Protein AF-A0A0B6YKU8-F1 (afdb_monomer_lite)

Foldseek 3Di:
DVVVVVVCCCCVVVVVVVVVVVVVVVVVVVVVVCCVVVVVVPPPPPDPFPFDFDDDPHDTDGDRPPPVDPPDPDPPVVVVVCPDPVNVVVVVVVVVVVVVVVVPPDDPPPDPDD

Secondary structure (DSSP, 8-state):
-HHHHHHHHHHHHHHHHHHHHHHHHHHHHHHHHHHHHHHTT-TT----S-EEEEEETTEEEEEE--TT---S---HHHHHHHT-HHHHHHHHHHHHHHHHHHHH----S-----

Sequence (114 aa):
YLYFVSLIFFLAWLVKNVFIAVIIETFAEIRVQFQQMWGSRGGTAESDASQVIQNDGGSWRLVMVDENKTSGLAPLIFQRVLRSNLFHTFILLLVLVDALTAASLRFDHHTKKP

Radius of gyration: 28.72 Å; chains: 1; bounding box: 66×47×69 Å

Organism: NCBI:txid1028688

Structure (mmCIF, N/CA/C/O backbone):
data_AF-A0A0B6YKU8-F1
#
_entry.id   AF-A0A0B6YKU8-F1
#
loop_
_atom_site.group_PDB
_atom_site.id
_atom_site.type_symbol
_atom_site.label_atom_id
_atom_site.label_alt_id
_atom_site.label_comp_id
_atom_site.label_asym_id
_atom_site.label_entity_id
_atom_site.label_seq_id
_atom_site.pdbx_PDB_ins_code
_atom_site.Cartn_x
_atom_site.Cartn_y
_atom_site.Cartn_z
_atom_site.occupancy
_atom_site.B_iso_or_equiv
_atom_site.auth_seq_id
_atom_site.auth_comp_id
_atom_site.auth_asym_id
_atom_site.auth_atom_id
_atom_site.pdbx_PDB_model_num
ATOM 1 N N . TYR A 1 1 ? 18.394 -9.506 -34.363 1.00 77.69 1 TYR A N 1
ATOM 2 C CA . TYR A 1 1 ? 17.266 -9.829 -33.464 1.00 77.69 1 TYR A CA 1
ATOM 3 C C . TYR A 1 1 ? 17.705 -9.895 -32.003 1.00 77.69 1 TYR A C 1
ATOM 5 O O . TYR A 1 1 ? 17.239 -9.073 -31.231 1.00 77.69 1 TYR A O 1
ATOM 13 N N . LEU A 1 2 ? 18.663 -10.759 -31.631 1.00 89.50 2 LEU A N 1
ATOM 14 C CA . LEU A 1 2 ? 19.155 -10.869 -30.243 1.00 89.50 2 LEU A CA 1
ATOM 15 C C . LEU A 1 2 ? 19.651 -9.546 -29.639 1.00 89.50 2 LEU A C 1
ATOM 17 O O . LEU A 1 2 ? 19.316 -9.256 -28.500 1.00 89.50 2 LEU A O 1
ATOM 21 N N . TYR A 1 3 ? 20.359 -8.721 -30.419 1.00 92.38 3 TYR A N 1
ATOM 22 C CA . TYR A 1 3 ? 20.783 -7.378 -29.995 1.00 92.38 3 TYR A CA 1
ATOM 23 C C . TYR A 1 3 ? 19.607 -6.470 -29.599 1.00 92.38 3 TYR A C 1
ATOM 25 O O . TYR A 1 3 ? 19.641 -5.820 -28.562 1.00 92.38 3 TYR A O 1
ATOM 33 N N . PHE A 1 4 ? 18.541 -6.443 -30.403 1.00 92.38 4 PHE A N 1
ATOM 34 C CA . PHE A 1 4 ? 17.368 -5.617 -30.110 1.00 92.38 4 PHE A CA 1
ATOM 35 C C . PHE A 1 4 ? 16.579 -6.159 -28.916 1.00 92.38 4 PHE A C 1
ATOM 37 O O . PHE A 1 4 ? 16.117 -5.383 -28.088 1.00 92.38 4 PHE A O 1
ATOM 44 N N . VAL A 1 5 ? 16.463 -7.484 -28.791 1.00 93.38 5 VAL A N 1
ATOM 45 C CA . VAL A 1 5 ? 15.780 -8.122 -27.658 1.00 93.38 5 VAL A CA 1
ATOM 46 C C . VAL A 1 5 ? 16.535 -7.877 -26.354 1.00 93.38 5 VAL A C 1
ATOM 48 O O . VAL A 1 5 ? 15.908 -7.506 -25.366 1.00 93.38 5 VAL A O 1
ATOM 51 N N . SER A 1 6 ? 17.864 -8.026 -26.339 1.00 93.50 6 SER A N 1
ATOM 52 C CA . SER A 1 6 ? 18.657 -7.742 -25.141 1.00 93.50 6 SER A CA 1
ATOM 53 C C . SER A 1 6 ? 18.613 -6.258 -24.786 1.00 93.50 6 SER A C 1
ATOM 55 O O . SER A 1 6 ? 18.417 -5.933 -23.621 1.00 93.50 6 SER A O 1
ATOM 57 N N . LEU A 1 7 ? 18.696 -5.355 -25.768 1.00 93.56 7 LEU A N 1
ATOM 58 C CA . LEU A 1 7 ? 18.601 -3.913 -25.537 1.00 93.56 7 LEU A CA 1
ATOM 59 C C . LEU A 1 7 ? 17.247 -3.516 -24.941 1.00 93.56 7 LEU A C 1
ATOM 61 O O . LEU A 1 7 ? 17.213 -2.807 -23.940 1.00 93.56 7 LEU A O 1
ATOM 65 N N . ILE A 1 8 ? 16.138 -3.999 -25.508 1.00 92.50 8 ILE A N 1
ATOM 66 C CA . ILE A 1 8 ? 14.792 -3.720 -24.986 1.00 92.50 8 ILE A CA 1
ATOM 67 C C . ILE A 1 8 ? 14.618 -4.337 -23.595 1.00 92.50 8 ILE A C 1
ATOM 69 O O . ILE A 1 8 ? 14.084 -3.677 -22.707 1.00 92.50 8 ILE A O 1
ATOM 73 N N . PHE A 1 9 ? 15.099 -5.565 -23.381 1.00 92.38 9 PHE A N 1
ATOM 74 C CA . PHE A 1 9 ? 15.047 -6.226 -22.080 1.00 92.38 9 PHE A CA 1
ATOM 75 C C . PHE A 1 9 ? 15.806 -5.427 -21.019 1.00 92.38 9 PHE A C 1
ATOM 77 O O . PHE A 1 9 ? 15.226 -5.084 -19.994 1.00 92.38 9 PHE A O 1
ATOM 84 N N . PHE A 1 10 ? 17.064 -5.064 -21.278 1.00 91.94 10 PHE A N 1
ATOM 85 C CA . PHE A 1 10 ? 17.859 -4.279 -20.339 1.00 91.94 10 PHE A CA 1
ATOM 86 C C . PHE A 1 10 ? 17.263 -2.895 -20.113 1.00 91.94 10 PHE A C 1
ATOM 88 O O . PHE A 1 10 ? 17.163 -2.481 -18.966 1.00 91.94 10 PHE A O 1
ATOM 95 N N . LEU A 1 11 ? 16.812 -2.196 -21.156 1.00 93.25 11 LEU A N 1
ATOM 96 C CA . LEU A 1 11 ? 16.254 -0.856 -21.001 1.00 93.25 11 LEU A CA 1
ATOM 97 C C . LEU A 1 11 ? 14.940 -0.885 -20.210 1.00 93.25 11 LEU A C 1
ATOM 99 O O . LEU A 1 11 ? 14.817 -0.180 -19.217 1.00 93.25 11 LEU A O 1
ATOM 103 N N . ALA A 1 12 ? 13.977 -1.729 -20.583 1.00 92.06 12 ALA A N 1
ATOM 104 C CA . ALA A 1 12 ? 12.688 -1.795 -19.896 1.00 92.06 12 ALA A CA 1
ATOM 105 C C . ALA A 1 12 ? 12.821 -2.306 -18.454 1.00 92.06 12 ALA A C 1
ATOM 107 O O . ALA A 1 12 ? 12.148 -1.812 -17.547 1.00 92.06 12 ALA A O 1
ATOM 108 N N . TRP A 1 13 ? 13.697 -3.285 -18.232 1.00 92.38 13 TRP A N 1
ATOM 109 C CA . TRP A 1 13 ? 13.896 -3.872 -16.914 1.00 92.38 13 TRP A CA 1
ATOM 110 C C . TRP A 1 13 ? 14.694 -2.947 -15.994 1.00 92.38 13 TRP A C 1
ATOM 112 O O . TRP A 1 13 ? 14.254 -2.657 -14.882 1.00 92.38 13 TRP A O 1
ATOM 122 N N . LEU A 1 14 ? 15.831 -2.428 -16.462 1.00 92.94 14 LEU A N 1
ATOM 123 C CA . LEU A 1 14 ? 16.708 -1.584 -15.656 1.00 92.94 14 LEU A CA 1
ATOM 124 C C . LEU A 1 14 ? 16.055 -0.232 -15.377 1.00 92.94 14 LEU A C 1
ATOM 126 O O . LEU A 1 14 ? 16.044 0.186 -14.224 1.00 92.94 14 LEU A O 1
ATOM 130 N N . VAL A 1 15 ? 15.443 0.419 -16.374 1.00 95.94 15 VAL A N 1
ATOM 131 C CA . VAL A 1 15 ? 14.788 1.724 -16.172 1.00 95.94 15 VAL A CA 1
ATOM 132 C C . VAL A 1 15 ? 13.672 1.616 -15.140 1.00 95.94 15 VAL A C 1
ATOM 134 O O . VAL A 1 15 ? 13.610 2.446 -14.238 1.00 95.94 15 VAL A O 1
ATOM 137 N N . LYS A 1 16 ? 12.835 0.572 -15.203 1.00 93.88 16 LYS A N 1
ATOM 138 C CA . LYS A 1 16 ? 11.784 0.358 -14.199 1.00 93.88 16 LYS A CA 1
ATOM 139 C C . LYS A 1 16 ? 12.376 0.175 -12.800 1.00 93.88 16 LYS A C 1
ATOM 141 O O . LYS A 1 16 ? 11.883 0.776 -11.850 1.00 93.88 16 LYS A O 1
ATOM 146 N N . ASN A 1 17 ? 13.425 -0.634 -12.674 1.00 94.69 17 ASN A N 1
ATOM 147 C CA . ASN A 1 17 ? 14.035 -0.926 -11.379 1.00 94.69 17 ASN A CA 1
ATOM 148 C C . ASN A 1 17 ? 14.750 0.300 -10.787 1.00 94.69 17 ASN A C 1
ATOM 150 O O . ASN A 1 17 ? 14.590 0.577 -9.602 1.00 94.69 17 ASN A O 1
ATOM 154 N N . VAL A 1 18 ? 15.475 1.069 -11.606 1.00 96.44 18 VAL A N 1
ATOM 155 C CA . VAL A 1 18 ? 16.136 2.314 -11.180 1.00 96.44 18 VAL A CA 1
ATOM 156 C C . VAL A 1 18 ? 15.111 3.384 -10.827 1.00 96.44 18 VAL A C 1
ATOM 158 O O . VAL A 1 18 ? 15.263 4.048 -9.808 1.00 96.44 18 VAL A O 1
ATOM 161 N N . PHE A 1 19 ? 14.036 3.523 -11.604 1.00 96.25 19 PHE A N 1
ATOM 162 C CA . PHE A 1 19 ? 12.984 4.489 -11.295 1.00 96.25 19 PHE A CA 1
ATOM 163 C C . PHE A 1 19 ? 12.315 4.185 -9.949 1.00 96.25 19 PHE A C 1
ATOM 165 O O . PHE A 1 19 ? 12.155 5.081 -9.125 1.00 96.25 19 PHE A O 1
ATOM 172 N N . ILE A 1 20 ? 11.996 2.913 -9.683 1.00 96.56 20 ILE A N 1
ATOM 173 C CA . ILE A 1 20 ? 11.460 2.490 -8.382 1.00 96.56 20 ILE A CA 1
ATOM 174 C C . ILE A 1 20 ? 12.461 2.783 -7.255 1.00 96.56 20 ILE A C 1
ATOM 176 O O . ILE A 1 20 ? 12.050 3.274 -6.207 1.00 96.56 20 ILE A O 1
ATOM 180 N N . ALA A 1 21 ? 13.758 2.530 -7.461 1.00 96.88 21 ALA A N 1
ATOM 181 C CA . ALA A 1 21 ? 14.785 2.790 -6.453 1.00 96.88 21 ALA A CA 1
ATOM 182 C C . ALA A 1 21 ? 14.863 4.277 -6.066 1.00 96.88 21 ALA A C 1
ATOM 184 O O . ALA A 1 21 ? 14.858 4.589 -4.878 1.00 96.88 21 ALA A O 1
ATOM 185 N N . VAL A 1 22 ? 14.835 5.182 -7.050 1.00 97.19 22 VAL A N 1
ATOM 186 C CA . VAL A 1 22 ? 14.815 6.635 -6.806 1.00 97.19 22 VAL A CA 1
ATOM 187 C C . VAL A 1 22 ? 13.567 7.045 -6.019 1.00 97.19 22 VAL A C 1
ATOM 189 O O . VAL A 1 22 ? 13.662 7.802 -5.058 1.00 97.19 22 VAL A O 1
ATOM 192 N N . ILE A 1 23 ? 12.386 6.513 -6.358 1.00 97.25 23 ILE A N 1
ATOM 193 C CA . ILE A 1 23 ? 11.162 6.800 -5.592 1.00 97.25 23 ILE A CA 1
ATOM 194 C C . ILE A 1 23 ? 11.280 6.299 -4.144 1.00 97.25 23 ILE A C 1
ATOM 196 O O . ILE A 1 23 ? 10.893 7.013 -3.222 1.00 97.25 23 ILE A O 1
ATOM 200 N N . ILE A 1 24 ? 11.847 5.113 -3.915 1.00 97.56 24 ILE A N 1
ATOM 201 C CA . ILE A 1 24 ? 12.054 4.583 -2.558 1.00 97.56 24 ILE A CA 1
ATOM 202 C C . ILE A 1 24 ? 13.028 5.465 -1.764 1.00 97.56 24 ILE A C 1
ATOM 204 O O . ILE A 1 24 ? 12.765 5.745 -0.595 1.00 97.56 24 ILE A O 1
ATOM 208 N N . GLU A 1 25 ? 14.109 5.937 -2.387 1.00 97.44 25 GLU A N 1
ATOM 209 C CA . GLU A 1 25 ? 15.067 6.861 -1.771 1.00 97.44 25 GLU A CA 1
ATOM 210 C C . GLU A 1 25 ? 14.392 8.182 -1.380 1.00 97.44 25 GLU A C 1
ATOM 212 O O . GLU A 1 25 ? 14.433 8.564 -0.211 1.00 97.44 25 GLU A O 1
ATOM 217 N N . THR A 1 26 ? 13.649 8.809 -2.300 1.00 97.12 26 THR A N 1
ATOM 218 C CA . THR A 1 26 ? 12.893 10.036 -1.983 1.00 97.12 26 THR A CA 1
ATOM 219 C C . THR A 1 26 ? 11.871 9.815 -0.862 1.00 97.12 26 THR A C 1
ATOM 221 O O . THR A 1 26 ? 11.705 10.671 0.004 1.00 97.12 26 THR A O 1
ATOM 224 N N . PHE A 1 27 ? 11.212 8.652 -0.802 1.00 95.69 27 PHE A N 1
ATOM 225 C CA . PHE A 1 27 ? 10.278 8.341 0.281 1.00 95.69 27 PHE A CA 1
ATOM 226 C C . PHE A 1 27 ? 10.991 8.145 1.628 1.00 95.69 27 PHE A C 1
ATOM 228 O O . PHE A 1 27 ? 10.477 8.565 2.668 1.00 95.69 27 PHE A O 1
ATOM 235 N N . ALA A 1 28 ? 12.183 7.540 1.628 1.00 94.31 28 ALA A N 1
ATOM 236 C CA . ALA A 1 28 ? 13.009 7.409 2.824 1.00 94.31 28 ALA A CA 1
ATOM 237 C C . ALA A 1 28 ? 13.451 8.783 3.349 1.00 94.31 28 ALA A C 1
ATOM 239 O O . ALA A 1 28 ? 13.359 9.036 4.552 1.00 94.31 28 ALA A O 1
ATOM 240 N N . GLU A 1 29 ? 13.846 9.692 2.457 1.00 93.94 29 GLU A N 1
ATOM 241 C CA . GLU A 1 29 ? 14.176 11.074 2.808 1.00 93.94 29 GLU A CA 1
ATOM 242 C C . GLU A 1 29 ? 12.975 11.813 3.399 1.00 93.94 29 GLU A C 1
ATOM 244 O O . GLU A 1 29 ? 13.080 12.381 4.487 1.00 93.94 29 GLU A O 1
ATOM 249 N N . ILE A 1 30 ? 11.813 11.743 2.742 1.00 92.25 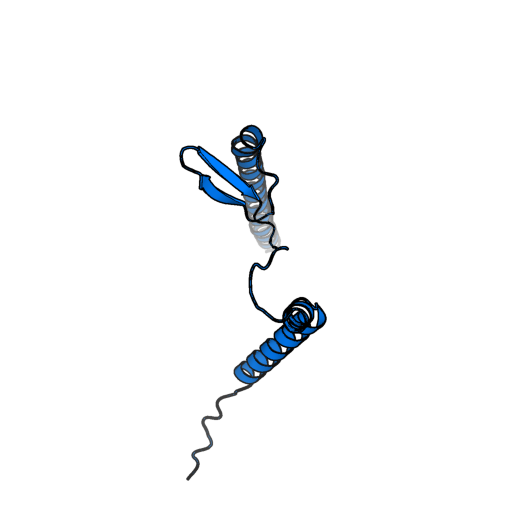30 ILE A N 1
ATOM 250 C CA . ILE A 1 30 ? 10.565 12.336 3.236 1.00 92.25 30 ILE A CA 1
ATOM 251 C C . ILE A 1 30 ? 10.237 11.803 4.638 1.00 92.25 30 ILE A C 1
ATOM 253 O O . ILE A 1 30 ? 9.936 12.583 5.543 1.00 92.25 30 ILE A O 1
ATOM 257 N N . ARG A 1 31 ? 10.347 10.487 4.870 1.00 90.69 31 ARG A N 1
ATOM 258 C CA . ARG A 1 31 ? 10.125 9.883 6.195 1.00 90.69 31 ARG A CA 1
ATOM 259 C C . ARG A 1 31 ? 11.060 10.474 7.248 1.00 90.69 31 ARG A C 1
ATOM 261 O O . ARG A 1 31 ? 10.593 10.840 8.326 1.00 90.69 31 ARG A O 1
ATOM 268 N N . VAL A 1 32 ? 12.358 10.572 6.954 1.00 90.44 32 VAL A N 1
ATOM 269 C CA . VAL A 1 32 ? 13.338 11.156 7.882 1.00 90.44 32 VAL A CA 1
ATOM 270 C C . VAL A 1 32 ? 13.004 12.620 8.155 1.00 90.44 32 VAL A C 1
ATOM 272 O O . VAL A 1 32 ? 13.007 13.029 9.312 1.00 90.44 32 VAL A O 1
ATOM 275 N N . GLN A 1 33 ? 12.631 13.394 7.136 1.00 87.81 33 GLN A N 1
ATOM 276 C CA . GLN A 1 33 ? 12.213 14.787 7.303 1.00 87.81 33 GLN A CA 1
ATOM 277 C C . GLN A 1 33 ? 10.993 14.912 8.221 1.00 87.81 33 GLN A C 1
ATOM 279 O O . GLN A 1 33 ? 11.025 15.710 9.155 1.00 87.81 33 GLN A O 1
ATOM 284 N N . PHE A 1 34 ? 9.960 14.082 8.042 1.00 83.94 34 PHE A N 1
ATOM 285 C CA . PHE A 1 34 ? 8.812 14.050 8.953 1.00 83.94 34 PHE A CA 1
ATOM 286 C C . PHE A 1 34 ? 9.222 13.665 10.382 1.00 83.94 34 PHE A C 1
ATOM 288 O O . PHE A 1 34 ? 8.771 14.292 11.339 1.00 83.94 34 PHE A O 1
ATOM 295 N N . GLN A 1 35 ? 10.126 12.700 10.559 1.00 80.88 35 GLN A N 1
ATOM 296 C CA . GLN A 1 35 ? 10.632 12.355 11.889 1.00 80.88 35 GLN A CA 1
ATOM 297 C C . GLN A 1 35 ? 11.443 13.487 12.528 1.00 80.88 35 GLN A C 1
ATOM 299 O O . GLN A 1 35 ? 11.342 13.679 13.731 1.00 80.88 35 GLN A O 1
ATOM 304 N N . GLN A 1 36 ? 12.211 14.268 11.772 1.00 81.69 36 GLN A N 1
ATOM 305 C CA . GLN A 1 36 ? 12.960 15.400 12.329 1.00 81.69 36 GLN A CA 1
ATOM 306 C C . GLN A 1 36 ? 12.041 16.587 12.651 1.00 81.69 36 GLN A C 1
ATOM 308 O O . GLN A 1 36 ? 12.154 17.194 13.716 1.00 81.69 36 GLN A O 1
ATOM 313 N N . MET A 1 37 ? 11.078 16.881 11.773 1.00 77.69 37 MET A N 1
ATOM 314 C CA . MET A 1 37 ? 10.117 17.976 11.947 1.00 77.69 37 MET A CA 1
ATOM 315 C C . MET A 1 37 ? 9.162 17.748 13.126 1.00 77.69 37 MET A C 1
ATOM 317 O O . MET A 1 37 ? 8.824 18.693 13.840 1.00 77.69 37 MET A O 1
ATOM 321 N N . TRP A 1 38 ? 8.736 16.503 13.344 1.00 70.44 38 TRP A N 1
ATOM 322 C CA . TRP A 1 38 ? 7.736 16.156 14.358 1.00 70.44 38 TRP A CA 1
ATOM 323 C C . TRP A 1 38 ? 8.335 15.433 15.570 1.00 70.44 38 TRP A C 1
ATOM 325 O O . TRP A 1 38 ? 7.843 15.606 16.680 1.00 70.44 38 TRP A O 1
ATOM 335 N N . GLY A 1 39 ? 9.437 14.698 15.408 1.00 60.91 39 GLY A N 1
ATOM 336 C CA . GLY A 1 39 ? 10.143 14.024 16.504 1.00 60.91 39 GLY A CA 1
ATOM 337 C C . GLY A 1 39 ? 10.931 14.977 17.402 1.00 60.91 39 GLY A C 1
ATOM 338 O O . GLY A 1 39 ? 10.986 14.754 18.606 1.00 60.91 39 GLY A O 1
ATOM 339 N N . SER A 1 40 ? 11.449 16.099 16.880 1.00 55.34 40 SER A N 1
ATOM 340 C CA . SER A 1 40 ? 12.053 17.145 17.727 1.00 55.34 40 SER A CA 1
ATOM 341 C C . SER A 1 40 ? 11.006 17.966 18.498 1.00 55.34 40 SER A C 1
ATOM 343 O O . SER A 1 40 ? 11.314 18.526 19.548 1.00 55.34 40 SER A O 1
ATOM 345 N N . ARG A 1 41 ? 9.752 17.999 18.027 1.00 55.78 41 ARG A N 1
ATOM 346 C CA . ARG A 1 41 ? 8.622 18.656 18.710 1.00 55.78 41 ARG A CA 1
ATOM 347 C C . ARG A 1 41 ? 7.799 17.709 19.598 1.00 55.78 41 ARG A C 1
ATOM 349 O O . ARG A 1 41 ? 6.839 18.152 20.218 1.00 55.78 41 ARG A O 1
ATOM 356 N N . GLY A 1 42 ? 8.172 16.433 19.673 1.00 51.50 42 GLY A N 1
ATOM 357 C CA . GLY A 1 42 ? 7.363 15.348 20.229 1.00 51.50 42 GLY A CA 1
ATOM 358 C C . GLY A 1 42 ? 7.798 14.826 21.597 1.00 51.50 42 GLY A C 1
ATOM 359 O O . GLY A 1 42 ? 7.611 13.645 21.864 1.00 51.50 42 GLY A O 1
ATOM 360 N N . GLY A 1 43 ? 8.319 15.672 22.491 1.00 49.66 43 GLY A N 1
ATOM 361 C CA . GLY A 1 43 ? 8.516 15.312 23.908 1.00 49.66 43 GLY A CA 1
ATOM 362 C C . GLY A 1 43 ? 7.221 15.014 24.688 1.00 49.66 43 GLY A C 1
ATOM 363 O O . GLY A 1 43 ? 7.264 14.895 25.908 1.00 49.66 43 GLY A O 1
ATOM 364 N N . THR A 1 44 ? 6.070 14.910 24.014 1.00 50.44 44 THR A N 1
ATOM 365 C CA . THR A 1 44 ? 4.764 14.662 24.641 1.00 50.44 44 THR A CA 1
ATOM 366 C C . THR A 1 44 ? 3.788 13.981 23.671 1.00 50.44 44 THR A C 1
ATOM 368 O O . THR A 1 44 ? 2.674 14.446 23.462 1.00 50.44 44 THR A O 1
ATOM 371 N N . ALA A 1 45 ? 4.206 12.888 23.027 1.00 45.66 45 ALA A N 1
ATOM 372 C CA . ALA A 1 45 ? 3.324 12.089 22.165 1.00 45.66 45 ALA A CA 1
ATOM 373 C C . ALA A 1 45 ? 3.395 10.574 22.447 1.00 45.66 45 ALA A C 1
ATOM 375 O O . ALA A 1 45 ? 3.170 9.767 21.552 1.00 45.66 45 ALA A O 1
ATOM 376 N N . GLU A 1 46 ? 3.669 10.176 23.693 1.00 44.38 46 GLU A N 1
ATOM 377 C CA . GLU A 1 46 ? 3.251 8.860 24.196 1.00 44.38 46 GLU A CA 1
ATOM 378 C C . GLU A 1 46 ? 1.884 9.006 24.869 1.00 44.38 46 GLU A C 1
ATOM 380 O O . GLU A 1 46 ? 1.774 9.227 26.074 1.00 44.38 46 GLU A O 1
ATOM 385 N N . SER A 1 47 ? 0.816 8.935 24.081 1.00 42.72 47 SER A N 1
ATOM 386 C CA . SER A 1 47 ? -0.515 8.589 24.583 1.00 42.72 47 SER A CA 1
ATOM 387 C C . SER A 1 47 ? -1.335 7.984 23.462 1.00 42.72 47 SER A C 1
ATOM 389 O O . SER A 1 47 ? -2.192 8.623 22.863 1.00 42.72 47 SER A O 1
ATOM 391 N N . ASP A 1 48 ? -1.098 6.693 23.253 1.00 45.59 48 ASP A N 1
ATOM 392 C CA . ASP A 1 48 ? -2.078 5.747 22.709 1.00 45.59 48 ASP A CA 1
ATOM 393 C C . ASP A 1 48 ? -3.208 5.482 23.735 1.00 45.59 48 ASP A C 1
ATOM 395 O O . ASP A 1 48 ? -3.652 4.365 23.972 1.00 45.59 48 ASP A O 1
ATOM 399 N N . ALA A 1 49 ? -3.621 6.535 24.436 1.00 44.09 49 ALA A N 1
ATOM 400 C CA . ALA A 1 49 ? -4.679 6.547 25.423 1.00 44.09 49 ALA A CA 1
ATOM 401 C C . ALA A 1 49 ? -5.505 7.787 25.112 1.00 44.09 49 ALA A C 1
ATOM 403 O O . ALA A 1 49 ? -4.975 8.896 25.130 1.00 44.09 49 ALA A O 1
ATOM 404 N N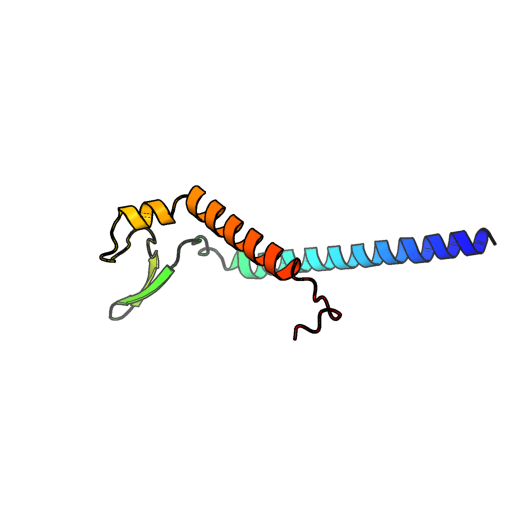 . SER A 1 50 ? -6.779 7.583 24.777 1.00 47.28 50 SER A N 1
ATOM 405 C CA . SER A 1 50 ? -7.779 8.619 24.519 1.00 47.28 50 SER A CA 1
ATOM 406 C C . SER A 1 50 ? -7.647 9.770 25.528 1.00 47.28 50 SER A C 1
ATOM 408 O O . SER A 1 50 ? -8.147 9.699 26.644 1.00 47.28 50 SER A O 1
ATOM 410 N N . GLN A 1 51 ? -6.947 10.844 25.179 1.00 50.84 51 GLN A N 1
ATOM 411 C CA . GLN A 1 51 ? -6.821 12.015 26.038 1.00 50.84 51 GLN A CA 1
ATOM 412 C C . GLN A 1 51 ? -7.872 13.030 25.607 1.00 50.84 51 GLN A C 1
ATOM 414 O O . GLN A 1 51 ? -7.787 13.615 24.528 1.00 50.84 51 GLN A O 1
ATOM 419 N N . VAL A 1 52 ? -8.884 13.230 26.449 1.00 55.19 52 VAL A N 1
ATOM 420 C CA . VAL A 1 52 ? -9.910 14.250 26.222 1.00 55.19 52 VAL A CA 1
ATOM 421 C C . VAL A 1 52 ? -9.515 15.500 26.994 1.00 55.19 52 VAL A C 1
ATOM 423 O O . VAL A 1 52 ? -9.142 15.454 28.168 1.00 55.19 52 VAL A O 1
ATOM 426 N N . ILE A 1 53 ? -9.576 16.637 26.309 1.00 54.88 53 ILE A N 1
ATOM 427 C CA . ILE A 1 53 ? -9.303 17.948 26.884 1.00 54.88 53 ILE A CA 1
ATOM 428 C C . ILE A 1 53 ? -10.518 18.351 27.734 1.00 54.88 53 ILE A C 1
ATOM 430 O O . ILE A 1 53 ? -11.599 18.585 27.194 1.00 54.88 53 ILE A O 1
ATOM 434 N N . GLN A 1 54 ? -10.352 18.439 29.057 1.00 54.81 54 GLN A N 1
ATOM 435 C CA . GLN A 1 54 ? -11.406 18.876 29.977 1.00 54.81 54 GLN A CA 1
ATOM 436 C C . GLN A 1 54 ? -11.114 20.301 30.471 1.00 54.81 54 GLN A C 1
ATOM 438 O O . GLN A 1 54 ? -9.989 20.624 30.861 1.00 54.81 54 GLN A O 1
ATOM 443 N N . ASN A 1 55 ? -12.123 21.174 30.399 1.00 51.62 55 ASN A N 1
ATOM 444 C CA . ASN A 1 55 ? -12.045 22.552 30.877 1.00 51.62 55 ASN A CA 1
ATOM 445 C C . ASN A 1 55 ? -12.489 22.599 32.341 1.00 51.62 55 ASN A C 1
ATOM 447 O O . ASN A 1 55 ? -13.677 22.443 32.619 1.00 51.62 55 ASN A O 1
ATOM 451 N N . ASP A 1 56 ? -11.546 22.800 33.260 1.00 55.25 56 ASP A N 1
ATOM 452 C CA . ASP A 1 56 ? -11.848 23.020 34.675 1.00 55.25 56 ASP A CA 1
ATOM 453 C C . ASP A 1 56 ? -11.647 24.503 35.006 1.00 55.25 56 ASP A C 1
ATOM 455 O O . ASP A 1 56 ? -10.577 24.930 35.442 1.00 55.25 56 ASP A O 1
ATOM 459 N N . GLY A 1 57 ? -12.653 25.313 34.658 1.00 61.25 57 GLY A N 1
ATOM 460 C CA . GLY A 1 57 ? -12.866 26.690 35.130 1.00 61.25 57 GLY A CA 1
ATOM 461 C C . GLY A 1 57 ? -11.828 27.762 34.761 1.00 61.25 57 GLY A C 1
ATOM 462 O O . GLY A 1 57 ? -12.091 28.944 34.965 1.00 61.25 57 GLY A O 1
ATOM 463 N N . GLY A 1 58 ? -10.669 27.398 34.212 1.00 57.97 58 GLY A N 1
ATOM 464 C CA . GLY A 1 58 ? -9.607 28.351 33.865 1.00 57.97 58 GLY A CA 1
ATOM 465 C C . GLY A 1 58 ? -8.333 27.749 33.268 1.00 57.97 58 GLY A C 1
ATOM 466 O O . GLY A 1 58 ? -7.460 28.498 32.840 1.00 57.97 58 GLY A O 1
ATOM 467 N N . SER A 1 59 ? -8.206 26.420 33.202 1.00 48.97 59 SER A N 1
ATOM 468 C CA . SER A 1 59 ? -7.062 25.762 32.567 1.00 48.97 59 SER A CA 1
ATOM 469 C C . SER A 1 59 ? -7.501 24.506 31.819 1.00 48.97 59 SER A C 1
ATOM 471 O O . SER A 1 59 ? -8.227 23.666 32.353 1.00 48.97 59 SER A O 1
ATOM 473 N N . TRP A 1 60 ? -7.071 24.386 30.563 1.00 61.12 60 TRP A N 1
ATOM 474 C CA . TRP A 1 60 ? -7.288 23.194 29.751 1.00 61.12 60 TRP A CA 1
ATOM 475 C C . TRP A 1 60 ? -6.307 22.117 30.203 1.00 61.12 60 TRP A C 1
ATOM 477 O O . TRP A 1 60 ? -5.107 22.220 29.950 1.00 61.12 60 TRP A O 1
ATOM 487 N N . ARG A 1 61 ? -6.803 21.088 30.892 1.00 49.19 61 ARG A N 1
ATOM 488 C CA . ARG A 1 61 ? -5.971 19.964 31.326 1.00 49.19 61 ARG A CA 1
ATOM 489 C C . ARG A 1 61 ? -6.294 18.741 30.484 1.00 49.19 61 ARG A C 1
ATOM 491 O O . ARG A 1 61 ? -7.435 18.290 30.420 1.00 49.19 61 ARG A O 1
ATOM 498 N N . LEU A 1 62 ? -5.259 18.223 29.829 1.00 49.31 62 LEU A N 1
ATOM 499 C CA . LEU A 1 62 ? -5.289 16.934 29.155 1.00 49.31 62 LEU A CA 1
ATOM 500 C C . LEU A 1 62 ? -5.330 15.849 30.237 1.00 49.31 62 LEU A C 1
ATOM 502 O O . LEU A 1 62 ? -4.362 15.665 30.976 1.00 49.31 62 LEU A O 1
ATOM 506 N N . VAL A 1 63 ? -6.471 15.181 30.378 1.00 54.88 63 VAL A N 1
ATOM 507 C CA . VAL A 1 63 ? -6.637 14.068 31.315 1.00 54.88 63 VAL A CA 1
ATOM 508 C C . VAL A 1 63 ? -6.776 12.800 30.486 1.00 54.88 63 VAL A C 1
ATOM 510 O O . VAL A 1 63 ? -7.588 12.736 29.563 1.00 54.88 63 VAL A O 1
ATOM 513 N N . MET A 1 64 ? -5.946 11.804 30.799 1.00 49.50 64 MET A N 1
ATOM 514 C CA . MET A 1 64 ? -6.053 10.454 30.248 1.00 49.50 64 MET A CA 1
ATOM 515 C C . MET A 1 64 ? -7.473 9.951 30.521 1.00 49.50 64 MET A C 1
ATOM 517 O O . MET A 1 64 ? -7.833 9.744 31.683 1.00 49.50 64 MET A O 1
ATOM 521 N N . VAL A 1 65 ? -8.299 9.794 29.484 1.00 52.41 65 VAL A N 1
ATOM 522 C CA . VAL A 1 65 ? -9.553 9.058 29.630 1.00 52.41 65 VAL A CA 1
ATOM 523 C C . VAL A 1 65 ? -9.146 7.607 29.739 1.00 52.41 65 VAL A C 1
ATOM 525 O O . VAL A 1 65 ? -8.813 6.949 28.759 1.00 52.41 65 VAL A O 1
ATOM 528 N N . ASP A 1 66 ? -9.118 7.140 30.978 1.00 49.97 66 ASP A N 1
ATOM 529 C CA . ASP A 1 66 ? -9.055 5.728 31.285 1.00 49.97 66 ASP A CA 1
ATOM 530 C C . ASP A 1 66 ? -10.294 5.060 30.671 1.00 49.97 66 ASP A C 1
ATOM 532 O O . ASP A 1 66 ? -11.390 5.099 31.235 1.00 49.97 66 ASP A O 1
ATOM 536 N N . GLU A 1 67 ? -10.134 4.456 29.491 1.00 51.56 67 GLU A N 1
ATOM 537 C CA . GLU A 1 67 ? -11.163 3.635 28.835 1.00 51.56 67 GLU A CA 1
ATOM 538 C C . GLU A 1 67 ? -11.615 2.458 29.719 1.00 51.56 67 GLU A C 1
ATOM 540 O O . GLU A 1 67 ? -12.624 1.808 29.438 1.00 51.56 67 GLU A O 1
ATOM 545 N N . ASN A 1 68 ? -10.903 2.179 30.816 1.00 48.66 68 ASN A N 1
ATOM 546 C CA . ASN A 1 68 ? -11.271 1.155 31.781 1.00 48.66 68 ASN A CA 1
ATOM 547 C C . ASN A 1 68 ? -12.368 1.591 32.771 1.00 48.66 68 ASN A C 1
ATOM 549 O O . ASN A 1 68 ? -12.928 0.740 33.466 1.00 48.66 68 ASN A O 1
ATOM 553 N N . LYS A 1 69 ? -12.747 2.874 32.828 1.00 46.81 69 LYS A N 1
ATOM 554 C CA . LYS A 1 69 ? -13.858 3.328 33.674 1.00 46.81 69 LYS A CA 1
ATOM 555 C C . LYS A 1 69 ? -15.087 3.632 32.832 1.00 46.81 69 LYS A C 1
ATOM 557 O O . LYS A 1 69 ? -15.451 4.781 32.593 1.00 46.81 69 LYS A O 1
ATOM 562 N N . THR A 1 70 ? -15.780 2.572 32.428 1.00 48.03 70 THR A N 1
ATOM 563 C CA . THR A 1 70 ? -17.154 2.671 31.935 1.00 48.03 70 THR A CA 1
ATOM 564 C C . THR A 1 70 ? -18.061 3.200 33.045 1.00 48.03 70 THR A C 1
ATOM 566 O O . THR A 1 70 ? -18.638 2.436 33.816 1.00 48.03 70 THR A O 1
ATOM 569 N N . SER A 1 71 ? -18.208 4.524 33.121 1.00 48.69 71 SER A N 1
ATOM 570 C CA . SER A 1 71 ? -19.304 5.205 33.822 1.00 48.69 71 SER A CA 1
ATOM 571 C C . SER A 1 71 ? -20.615 4.996 33.058 1.00 48.69 71 SER A C 1
ATOM 573 O O . SER A 1 71 ? -21.236 5.936 32.572 1.00 48.69 71 SER A O 1
ATOM 575 N N . GLY A 1 72 ? -21.016 3.737 32.915 1.00 51.84 72 GLY A N 1
ATOM 576 C CA . GLY A 1 72 ? -22.263 3.330 32.293 1.00 51.84 72 GLY A CA 1
ATOM 577 C C . GLY A 1 72 ? -22.888 2.211 33.108 1.00 51.84 72 GLY A C 1
ATOM 578 O O . GLY A 1 72 ? -22.212 1.264 33.496 1.00 51.84 72 GLY A O 1
ATOM 579 N N . LEU A 1 73 ? -24.195 2.313 33.340 1.00 54.91 73 LEU A N 1
ATOM 580 C CA . LEU A 1 73 ? -25.065 1.293 33.939 1.00 54.91 73 LEU A CA 1
ATOM 581 C C . LEU A 1 73 ? -25.226 0.055 33.025 1.00 54.91 73 LEU A C 1
ATOM 583 O O . LEU A 1 73 ? -26.310 -0.509 32.906 1.00 54.91 73 LEU A O 1
ATOM 587 N N . ALA A 1 74 ? -24.169 -0.347 32.319 1.00 54.47 74 ALA A N 1
ATOM 588 C CA . ALA A 1 74 ? -24.182 -1.480 31.413 1.00 54.47 74 ALA A CA 1
ATOM 589 C C . ALA A 1 74 ? -23.771 -2.750 32.184 1.00 54.47 74 ALA A C 1
ATOM 591 O O . ALA A 1 74 ? -22.742 -2.752 32.863 1.00 54.47 74 ALA A O 1
ATOM 592 N N . PRO A 1 75 ? -24.557 -3.839 32.121 1.00 59.44 75 PRO A N 1
ATOM 593 C CA . PRO A 1 75 ? -24.276 -5.064 32.862 1.00 59.44 75 PRO A CA 1
ATOM 594 C C . PRO A 1 75 ? -22.895 -5.640 32.502 1.00 59.44 75 PRO A C 1
ATOM 596 O O . PRO A 1 75 ? -22.639 -6.022 31.359 1.00 59.44 75 PRO A O 1
ATOM 599 N N . LEU A 1 76 ? -22.025 -5.756 33.513 1.00 60.81 76 LEU A N 1
ATOM 600 C CA . LEU A 1 76 ? -20.614 -6.181 33.430 1.00 60.81 76 LEU A CA 1
ATOM 601 C C . LEU A 1 76 ? -20.390 -7.502 32.669 1.00 60.81 76 LEU A C 1
ATOM 603 O O . LEU A 1 76 ? -19.323 -7.736 32.103 1.00 60.81 76 LEU A O 1
ATOM 607 N N . ILE A 1 77 ? -21.401 -8.371 32.644 1.00 64.56 77 ILE A N 1
ATOM 608 C CA . ILE A 1 77 ? -21.362 -9.665 31.956 1.00 64.56 77 ILE A CA 1
ATOM 609 C C . ILE A 1 77 ? -21.372 -9.467 30.435 1.00 64.56 77 ILE A C 1
ATOM 611 O O . ILE A 1 77 ? -20.554 -10.065 29.741 1.00 64.56 77 ILE A O 1
ATOM 615 N N . PHE A 1 78 ? -22.229 -8.584 29.913 1.00 66.06 78 PHE A N 1
ATOM 616 C CA . PHE A 1 78 ? -22.295 -8.301 28.476 1.00 66.06 78 PHE A CA 1
ATOM 617 C C . PHE A 1 78 ? -21.026 -7.615 27.984 1.00 66.06 78 PHE A C 1
ATOM 619 O O . PHE A 1 78 ? -20.502 -7.986 26.941 1.00 66.06 78 PHE A O 1
ATOM 626 N N . GLN A 1 79 ? -20.471 -6.687 28.764 1.00 66.62 79 GLN A N 1
ATOM 627 C CA . GLN A 1 79 ? -19.206 -6.035 28.425 1.00 66.62 79 GLN A CA 1
ATOM 628 C C . GLN A 1 79 ? -18.036 -7.032 28.388 1.00 66.62 79 GLN A C 1
ATOM 630 O O . GLN A 1 79 ? -17.185 -6.959 27.504 1.00 66.62 79 GLN A O 1
ATOM 635 N N . ARG A 1 80 ? -18.009 -8.009 29.306 1.00 68.44 80 ARG A N 1
ATOM 636 C CA . ARG A 1 80 ? -16.998 -9.076 29.316 1.00 68.44 80 ARG A CA 1
ATOM 637 C C . ARG A 1 80 ? -17.144 -10.039 28.138 1.00 68.44 80 ARG A C 1
ATOM 639 O O . ARG A 1 80 ? -16.133 -10.457 27.581 1.00 68.44 80 ARG A O 1
ATOM 646 N N . VAL A 1 81 ? -18.375 -10.371 27.753 1.00 70.25 81 VAL A N 1
ATOM 647 C CA . VAL A 1 81 ? -18.654 -11.205 26.573 1.00 70.25 81 VAL A CA 1
ATOM 648 C C . VAL A 1 81 ? -18.288 -10.463 25.287 1.00 70.25 81 VAL A C 1
ATOM 650 O O . VAL A 1 81 ? -17.620 -11.041 24.437 1.00 70.25 81 VAL A O 1
ATOM 653 N N . LEU A 1 82 ? -18.635 -9.177 25.175 1.00 69.56 82 LEU A N 1
ATOM 654 C CA . LEU A 1 82 ? -18.292 -8.330 24.029 1.00 69.56 82 LEU A CA 1
ATOM 655 C C . LEU A 1 82 ? -16.777 -8.157 23.869 1.00 69.56 82 LEU A C 1
ATOM 657 O O . LEU A 1 82 ? -16.282 -8.235 22.755 1.00 69.56 82 LEU A O 1
ATOM 661 N N . ARG A 1 83 ? -16.031 -7.998 24.971 1.00 71.38 83 ARG A N 1
ATOM 662 C CA . ARG A 1 83 ? -14.559 -7.877 24.964 1.00 71.38 83 ARG A CA 1
ATOM 663 C C . ARG A 1 83 ? -13.835 -9.206 24.690 1.00 71.38 83 ARG A C 1
ATOM 665 O O . ARG A 1 83 ? -12.610 -9.239 24.587 1.00 71.38 83 ARG A O 1
ATOM 672 N N . SER A 1 84 ? -14.557 -10.322 24.597 1.00 84.06 84 SER A N 1
ATOM 673 C CA . SER A 1 84 ? -13.956 -11.621 24.307 1.00 84.06 84 SER A CA 1
ATOM 674 C C . SER A 1 84 ? -13.468 -11.690 22.862 1.00 84.06 84 SER A C 1
ATOM 676 O O . SER A 1 84 ? -14.240 -11.487 21.926 1.00 84.06 84 SER A O 1
ATOM 678 N N . ASN A 1 85 ? -12.209 -12.093 22.663 1.00 80.62 85 ASN A N 1
ATOM 679 C CA . ASN A 1 85 ? -11.656 -12.352 21.328 1.00 80.62 85 ASN A CA 1
ATOM 680 C C . ASN A 1 85 ? -12.485 -13.390 20.537 1.00 80.62 85 ASN A C 1
ATOM 682 O O . ASN A 1 85 ? -12.570 -13.331 19.310 1.00 80.62 85 ASN A O 1
ATOM 686 N N . LEU A 1 86 ? -13.155 -14.313 21.241 1.00 84.81 86 LEU A N 1
ATOM 687 C CA . LEU A 1 86 ? -14.051 -15.297 20.626 1.00 84.81 86 LEU A CA 1
ATOM 688 C C . LEU A 1 86 ? -15.292 -14.642 20.015 1.00 84.81 86 LEU A C 1
ATOM 690 O O . LEU A 1 86 ? -15.705 -15.028 18.925 1.00 84.81 86 LEU A O 1
ATOM 694 N N . PHE A 1 87 ? -15.864 -13.638 20.685 1.00 86.75 87 PHE A N 1
ATOM 695 C CA . PHE A 1 87 ? -17.030 -12.918 20.177 1.00 86.75 87 PHE A CA 1
ATOM 696 C C . PHE A 1 87 ? -16.671 -12.106 18.927 1.00 86.75 87 PHE A C 1
ATOM 698 O O . PHE A 1 87 ? -17.362 -12.203 17.915 1.00 86.75 87 PHE A O 1
ATOM 705 N N . HIS A 1 88 ? -15.540 -11.395 18.950 1.00 88.75 88 HIS A N 1
ATOM 706 C CA . HIS A 1 88 ? -15.032 -10.676 17.778 1.00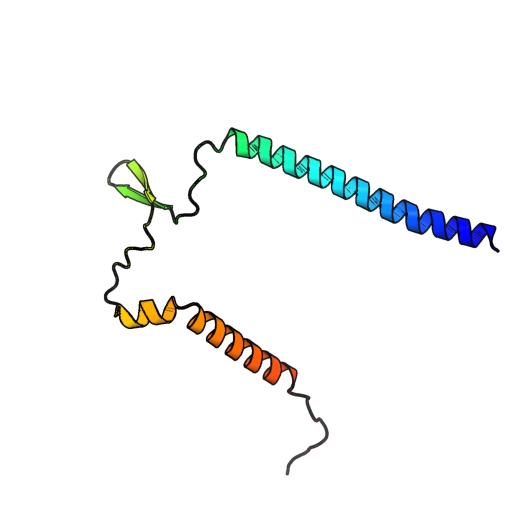 88.75 88 HIS A CA 1
ATOM 707 C C . HIS A 1 88 ? -14.788 -11.606 16.579 1.00 88.75 88 HIS A C 1
ATOM 709 O O . HIS A 1 88 ? -15.231 -11.309 15.471 1.00 88.75 88 HIS A O 1
ATOM 715 N N . THR A 1 89 ? -14.145 -12.756 16.804 1.00 91.81 89 THR A N 1
ATOM 716 C CA . THR A 1 89 ? -13.887 -13.750 15.747 1.00 91.81 89 THR A CA 1
ATOM 717 C C . THR A 1 89 ? -15.189 -14.324 15.180 1.00 91.81 89 THR A C 1
ATOM 719 O O . THR A 1 89 ? -15.319 -14.481 13.968 1.00 91.81 89 THR A O 1
ATOM 722 N N . PHE A 1 90 ? -16.179 -14.597 16.035 1.00 94.38 90 PHE A N 1
ATOM 723 C CA . PHE A 1 90 ? -17.486 -15.107 15.620 1.00 94.38 90 PHE A CA 1
ATOM 724 C C . PHE A 1 90 ? -18.259 -14.103 14.756 1.00 94.38 90 PHE A C 1
ATOM 726 O O . PHE A 1 90 ? -18.788 -14.471 13.709 1.00 94.38 90 PHE A O 1
ATOM 733 N N . ILE A 1 91 ? -18.284 -12.829 15.157 1.00 93.62 91 ILE A N 1
ATOM 734 C CA . ILE A 1 91 ? -18.934 -11.765 14.383 1.00 93.62 91 ILE A CA 1
ATOM 735 C C . ILE A 1 91 ? -18.230 -11.566 13.036 1.00 93.62 91 ILE A C 1
ATOM 737 O O . ILE A 1 91 ? -18.902 -11.475 12.012 1.00 93.62 91 ILE A O 1
ATOM 741 N N . LEU A 1 92 ? -16.893 -11.571 13.007 1.00 94.06 92 LEU A N 1
ATOM 742 C CA . LEU A 1 92 ? -16.132 -11.482 11.758 1.00 94.06 92 LEU A CA 1
ATOM 743 C C . LEU A 1 92 ? -16.452 -12.654 10.814 1.00 94.06 92 LEU A C 1
ATOM 745 O O . LEU A 1 92 ? -16.607 -12.449 9.612 1.00 94.06 92 LEU A O 1
ATOM 749 N N . LEU A 1 93 ? -16.597 -13.868 11.352 1.00 96.00 93 LEU A N 1
ATOM 750 C CA . LEU A 1 93 ? -16.970 -15.053 10.580 1.00 96.00 93 LEU A CA 1
ATOM 751 C C . LEU A 1 93 ? -18.403 -14.965 10.034 1.00 96.00 93 LEU A C 1
ATOM 753 O O . LEU A 1 93 ? -18.632 -15.323 8.883 1.00 96.00 93 LEU A O 1
ATOM 757 N N . LEU A 1 94 ? -19.353 -14.447 10.815 1.00 95.38 94 LEU A N 1
ATOM 758 C CA . LEU A 1 94 ? -20.717 -14.181 10.344 1.00 95.38 94 LEU A CA 1
ATOM 759 C C . LEU A 1 94 ? -20.734 -13.184 9.180 1.00 95.38 94 LEU A C 1
ATOM 761 O O . LEU A 1 94 ? -21.377 -13.446 8.167 1.00 95.38 94 LEU A O 1
ATOM 765 N N . VAL A 1 95 ? -19.989 -12.082 9.297 1.00 96.75 95 VAL A N 1
ATOM 766 C CA . VAL A 1 95 ? -19.855 -11.085 8.221 1.00 96.75 95 VAL A CA 1
ATOM 767 C C . VAL A 1 95 ? -19.202 -11.699 6.980 1.00 96.75 95 VAL A C 1
ATOM 769 O O . VAL A 1 95 ? -19.627 -11.425 5.862 1.00 96.75 95 VAL A O 1
ATOM 772 N N . LEU A 1 96 ? -18.205 -12.572 7.154 1.00 96.31 96 LEU A N 1
ATOM 773 C CA . LEU A 1 96 ? -17.581 -13.292 6.044 1.00 96.31 96 LEU A CA 1
ATOM 774 C C . LEU A 1 96 ? -18.586 -14.198 5.313 1.00 96.31 96 LEU A C 1
ATOM 776 O O . LEU A 1 96 ? -18.597 -14.226 4.084 1.00 96.31 96 LEU A O 1
ATOM 780 N N . VAL A 1 97 ? -19.434 -14.924 6.048 1.00 96.75 97 VAL A N 1
ATOM 781 C CA . VAL A 1 97 ? -20.476 -15.791 5.470 1.00 96.75 97 VAL A CA 1
ATOM 782 C C . VAL A 1 97 ? -21.541 -14.970 4.742 1.00 96.75 97 VAL A C 1
ATOM 784 O O . VAL A 1 97 ? -21.961 -15.362 3.652 1.00 96.75 97 VAL A O 1
ATOM 787 N N . ASP A 1 98 ? -21.948 -13.827 5.295 1.00 95.81 98 ASP A N 1
ATOM 788 C CA . ASP A 1 98 ? -22.873 -12.897 4.639 1.00 95.81 98 ASP A CA 1
ATOM 789 C C . ASP A 1 98 ? -22.295 -12.381 3.312 1.00 95.81 98 ASP A C 1
ATOM 791 O O . ASP A 1 98 ? -22.917 -12.528 2.259 1.00 95.81 98 ASP A O 1
ATOM 795 N N . ALA A 1 99 ? -21.044 -11.912 3.330 1.00 95.19 99 ALA A N 1
ATOM 796 C CA . ALA A 1 99 ? -20.345 -11.450 2.135 1.00 95.19 99 ALA A CA 1
ATOM 797 C C . ALA A 1 99 ? -20.181 -12.557 1.080 1.00 95.19 99 ALA A C 1
ATOM 799 O O . ALA A 1 99 ? -20.382 -12.310 -0.109 1.00 95.19 99 ALA A O 1
ATOM 800 N N . LEU A 1 100 ? -19.857 -13.789 1.493 1.00 94.69 100 LEU A N 1
ATOM 801 C CA . LEU A 1 100 ? -19.787 -14.947 0.597 1.00 94.69 100 LEU A CA 1
ATOM 802 C C . LEU A 1 100 ? -21.149 -15.280 -0.006 1.00 94.69 100 LEU A C 1
ATOM 804 O O . LEU A 1 100 ? -21.227 -15.580 -1.192 1.00 94.69 100 LEU A O 1
ATOM 808 N N . THR A 1 101 ? -22.216 -15.208 0.786 1.00 92.69 101 THR A N 1
ATOM 809 C CA . THR A 1 101 ? -23.581 -15.463 0.315 1.00 92.69 101 THR A CA 1
ATOM 810 C C . THR A 1 101 ? -23.988 -14.405 -0.705 1.00 92.69 101 THR A C 1
ATOM 812 O O . THR A 1 101 ? -24.411 -14.757 -1.803 1.00 92.69 101 THR A O 1
ATOM 815 N N . ALA A 1 102 ? -23.763 -13.123 -0.401 1.00 91.31 102 ALA A N 1
ATOM 816 C CA . ALA A 1 102 ? -24.008 -12.012 -1.316 1.00 91.31 102 ALA A CA 1
ATOM 817 C C . ALA A 1 102 ? -23.188 -12.128 -2.612 1.00 91.31 102 ALA A C 1
ATOM 819 O O . ALA A 1 102 ? -23.722 -11.906 -3.696 1.00 91.31 102 ALA A O 1
ATOM 820 N N . ALA A 1 103 ? -21.917 -12.534 -2.526 1.00 90.75 103 ALA A N 1
ATOM 821 C CA . ALA A 1 103 ? -21.065 -12.774 -3.692 1.00 90.75 103 ALA A CA 1
ATOM 822 C C . ALA A 1 103 ? -21.467 -14.032 -4.486 1.00 90.75 103 ALA A C 1
ATOM 824 O O . ALA A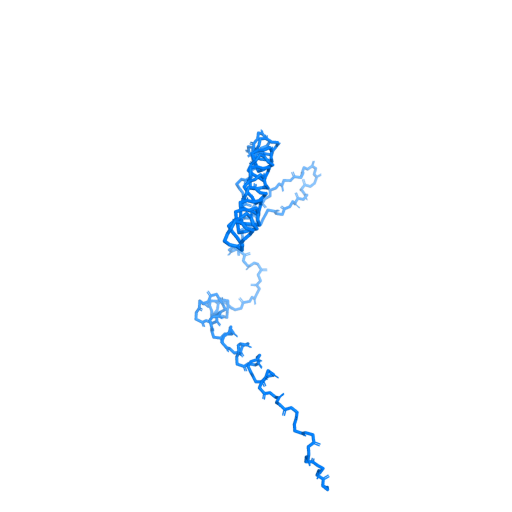 1 103 ? -21.252 -14.100 -5.696 1.00 90.75 103 ALA A O 1
ATOM 825 N N . SER A 1 104 ? -22.037 -15.038 -3.817 1.00 87.31 104 SER A N 1
ATOM 826 C CA . SER A 1 104 ? -22.464 -16.304 -4.420 1.00 87.31 104 SER A CA 1
ATOM 827 C C . SER A 1 104 ? -23.832 -16.213 -5.100 1.00 87.31 104 SER A C 1
ATOM 829 O O . SER A 1 104 ? -24.154 -17.079 -5.918 1.00 87.31 104 SER A O 1
ATOM 831 N N . LEU A 1 105 ? -24.617 -15.159 -4.836 1.00 84.19 105 LEU A N 1
ATOM 832 C CA . LEU A 1 105 ? -25.841 -14.858 -5.578 1.00 84.19 105 LEU A CA 1
ATOM 833 C C . LEU A 1 105 ? -25.512 -14.602 -7.056 1.00 84.19 105 LEU A C 1
ATOM 835 O O . LEU A 1 105 ? -25.237 -13.490 -7.500 1.00 84.19 105 LEU A O 1
ATOM 839 N N . ARG A 1 106 ? -25.554 -15.673 -7.843 1.00 72.88 106 ARG A N 1
ATOM 840 C CA . ARG A 1 106 ? -25.423 -15.636 -9.293 1.00 72.88 106 ARG A CA 1
ATOM 841 C C . ARG A 1 106 ? -26.808 -15.401 -9.880 1.00 72.88 106 ARG A C 1
ATOM 843 O O . ARG A 1 106 ? -27.691 -16.243 -9.741 1.00 72.88 106 ARG A O 1
ATOM 850 N N . PHE A 1 107 ? -26.997 -14.253 -10.526 1.00 65.69 107 PHE A N 1
ATOM 851 C CA . PHE A 1 107 ? -28.240 -13.925 -11.220 1.00 65.69 107 PHE A CA 1
ATOM 852 C C . PHE A 1 107 ? -28.496 -14.936 -12.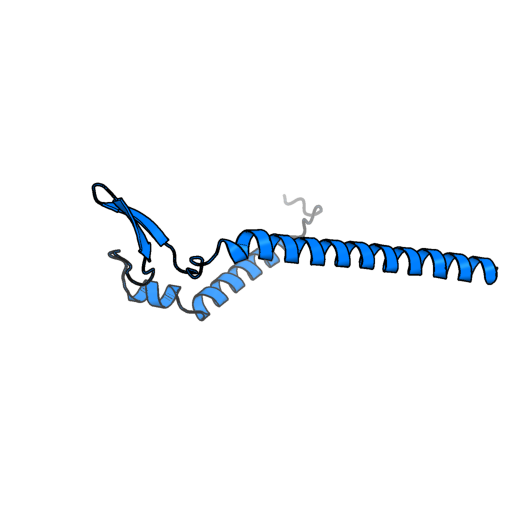349 1.00 65.69 107 PHE A C 1
ATOM 854 O O . PHE A 1 107 ? -27.859 -14.881 -13.401 1.00 65.69 107 PHE A O 1
ATOM 861 N N . ASP A 1 108 ? -29.422 -15.871 -12.126 1.00 66.12 108 ASP A N 1
ATOM 862 C CA . ASP A 1 108 ? -29.976 -16.711 -13.185 1.00 66.12 108 ASP A CA 1
ATOM 863 C C . ASP A 1 108 ? -31.032 -15.904 -13.951 1.00 66.12 108 ASP A C 1
ATOM 865 O O . ASP A 1 108 ? -32.135 -15.655 -13.465 1.00 66.12 108 ASP A O 1
ATOM 869 N N . HIS A 1 109 ? -30.668 -15.451 -15.151 1.00 64.19 109 HIS A N 1
ATOM 870 C CA . HIS A 1 109 ? -31.534 -14.648 -16.014 1.00 64.19 109 HIS A CA 1
ATOM 871 C C . HIS A 1 109 ? -32.524 -15.497 -16.836 1.00 64.19 109 HIS A C 1
ATOM 873 O O . HIS A 1 109 ? -33.247 -14.943 -17.662 1.00 64.19 109 HIS A O 1
ATOM 879 N N . HIS A 1 110 ? -32.569 -16.828 -16.656 1.00 60.69 110 HIS A N 1
ATOM 880 C CA . HIS A 1 110 ? -33.402 -17.702 -17.491 1.00 60.69 110 HIS A CA 1
ATOM 881 C C . HIS A 1 110 ? -34.655 -18.267 -16.808 1.00 60.69 110 HIS A C 1
ATOM 883 O O . HIS A 1 110 ? -35.539 -18.789 -17.487 1.00 60.69 110 HIS A O 1
ATOM 889 N N . THR A 1 111 ? -34.832 -18.111 -15.498 1.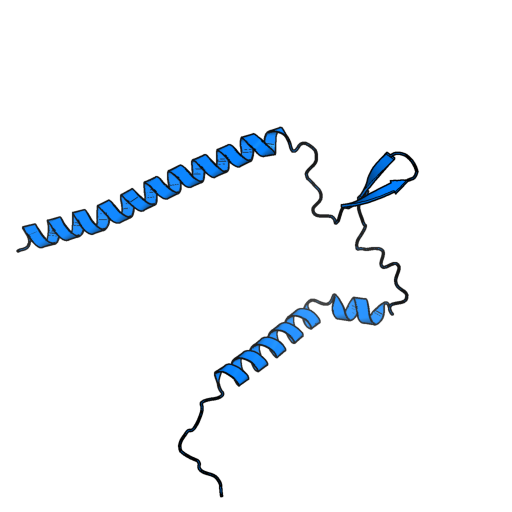00 56.09 111 THR A N 1
ATOM 890 C CA . THR A 1 111 ? -36.049 -18.618 -14.853 1.00 56.09 111 THR A CA 1
ATOM 891 C C . THR A 1 111 ? -37.108 -17.519 -14.761 1.00 56.09 111 THR A C 1
ATOM 893 O O . THR A 1 111 ? -37.331 -16.918 -13.711 1.00 56.09 111 THR A O 1
ATOM 896 N N . LYS A 1 112 ? -37.797 -17.270 -15.886 1.00 51.16 112 LYS A N 1
ATOM 897 C CA . LYS A 1 112 ? -39.154 -16.705 -15.860 1.00 51.16 112 LYS A CA 1
ATOM 898 C C . LYS A 1 112 ? -40.013 -17.661 -15.030 1.00 51.16 112 LYS A C 1
ATOM 900 O O . LYS A 1 112 ? -40.355 -18.740 -15.509 1.00 51.16 112 LYS A O 1
ATOM 905 N N . LYS A 1 113 ? -40.308 -17.309 -13.780 1.00 51.47 113 LYS A N 1
ATOM 906 C CA . LYS A 1 113 ? -41.340 -18.017 -13.020 1.00 51.47 113 LYS A CA 1
ATOM 907 C C . LYS A 1 113 ? -42.716 -17.518 -13.492 1.00 51.47 113 LYS A C 1
ATOM 909 O O . LYS A 1 113 ? -42.855 -16.301 -13.633 1.00 51.47 113 LYS A O 1
ATOM 914 N N . PRO A 1 114 ? -43.677 -18.412 -13.785 1.00 57.56 114 PRO A N 1
ATOM 915 C CA . PRO A 1 114 ? -45.092 -18.052 -13.821 1.00 57.56 114 PRO A CA 1
ATOM 916 C C . PRO A 1 114 ? -45.589 -17.609 -12.438 1.00 57.56 114 PRO A C 1
ATOM 918 O O . PRO A 1 114 ? -44.961 -18.007 -11.426 1.00 57.56 114 PRO A O 1
#

pLDDT: mean 74.45, std 19.17, range [42.72, 97.56]

InterPro domains:
  IPR028823 Sodium leak channel NALCN [PTHR46141] (1-111)